Protein AF-A0A968UCZ5-F1 (afdb_monomer_lite)

pLDDT: mean 79.76, std 14.09, range [48.72, 98.25]

Structure (mmCIF, N/CA/C/O backbone):
data_AF-A0A968UCZ5-F1
#
_entry.id   AF-A0A968UCZ5-F1
#
loop_
_atom_site.group_PDB
_atom_site.id
_atom_site.type_symbol
_atom_site.label_atom_id
_atom_site.label_alt_id
_atom_site.label_comp_id
_atom_site.label_asym_id
_atom_site.label_entity_id
_atom_site.label_seq_id
_atom_site.pdbx_PDB_ins_code
_atom_site.Cartn_x
_atom_site.Cartn_y
_atom_site.Cartn_z
_atom_site.occupancy
_atom_site.B_iso_or_equiv
_atom_site.auth_seq_id
_atom_site.auth_comp_id
_atom_site.auth_asym_id
_atom_site.auth_atom_id
_atom_site.pdbx_PDB_model_num
ATOM 1 N N . MET A 1 1 ? -9.294 4.493 27.291 1.00 62.16 1 MET A N 1
ATOM 2 C CA . MET A 1 1 ? -8.098 4.628 26.423 1.00 62.16 1 MET A CA 1
ATOM 3 C C . MET A 1 1 ? -7.983 3.553 25.325 1.00 62.16 1 MET A C 1
ATOM 5 O O . MET A 1 1 ? -6.942 3.479 24.689 1.00 62.16 1 MET A O 1
ATOM 9 N N . SER A 1 2 ? -9.019 2.737 25.055 1.00 73.38 2 SER A N 1
ATOM 10 C CA . SER A 1 2 ? -8.982 1.739 23.962 1.00 73.38 2 SER A CA 1
ATOM 11 C C . SER A 1 2 ? -9.493 2.307 22.635 1.00 73.38 2 SER A C 1
ATOM 13 O O . SER A 1 2 ? -8.864 2.111 21.606 1.00 73.38 2 SER A O 1
ATOM 15 N N . PHE A 1 3 ? -10.574 3.099 22.670 1.00 77.94 3 PHE A N 1
ATOM 16 C CA . PHE A 1 3 ? -11.277 3.611 21.484 1.00 77.94 3 PHE A CA 1
ATOM 17 C C . PHE A 1 3 ? -10.357 4.307 20.471 1.00 77.94 3 PHE A C 1
ATOM 19 O O . PHE A 1 3 ? -10.380 3.989 19.287 1.00 77.94 3 PHE A O 1
ATOM 26 N N . PHE A 1 4 ? -9.482 5.203 20.938 1.00 78.56 4 PHE A N 1
ATOM 27 C CA . PHE A 1 4 ? -8.571 5.913 20.044 1.00 78.56 4 PHE A CA 1
ATOM 28 C C . PHE A 1 4 ? -7.604 4.951 19.339 1.00 78.56 4 PHE A C 1
ATOM 30 O O . PHE A 1 4 ? -7.469 4.974 18.124 1.00 78.56 4 PHE A O 1
ATOM 37 N N . ARG A 1 5 ? -6.996 4.012 20.068 1.00 82.88 5 ARG A N 1
ATOM 38 C 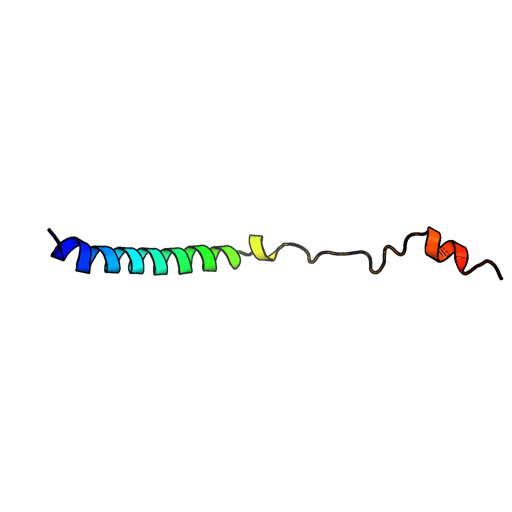CA . ARG A 1 5 ? -6.105 3.014 19.459 1.00 82.88 5 ARG A CA 1
ATOM 39 C C . ARG A 1 5 ? -6.835 1.985 18.605 1.00 82.88 5 ARG A C 1
ATOM 41 O O . ARG A 1 5 ? -6.214 1.422 17.721 1.00 82.88 5 ARG A O 1
ATOM 48 N N . GLN A 1 6 ? -8.108 1.722 18.860 1.00 83.62 6 GLN A N 1
ATOM 49 C CA . GLN A 1 6 ? -8.852 0.677 18.161 1.00 83.62 6 GLN A CA 1
ATOM 50 C C . GLN A 1 6 ? -9.450 1.158 16.836 1.00 83.62 6 GLN A C 1
ATOM 52 O O . GLN A 1 6 ? -9.668 0.338 15.957 1.00 83.62 6 GLN A O 1
ATOM 57 N N . TYR A 1 7 ? -9.660 2.469 16.672 1.00 89.69 7 TYR A N 1
ATOM 58 C CA . TYR A 1 7 ? -10.187 3.049 15.431 1.00 89.69 7 TYR A CA 1
ATOM 59 C C . TYR A 1 7 ? -9.179 3.948 14.711 1.00 89.69 7 TYR A C 1
ATOM 61 O O . TYR A 1 7 ? -9.002 3.820 13.502 1.00 89.69 7 TYR A O 1
ATOM 69 N N . ILE A 1 8 ? -8.463 4.814 15.438 1.00 92.44 8 ILE A N 1
ATOM 70 C CA . ILE A 1 8 ? -7.499 5.734 14.822 1.00 92.44 8 ILE A CA 1
ATOM 71 C C . ILE A 1 8 ? -6.218 4.991 14.434 1.00 92.44 8 ILE A C 1
ATOM 73 O O . ILE A 1 8 ? -5.703 5.225 13.344 1.00 92.44 8 ILE A O 1
ATOM 77 N N . ALA A 1 9 ? -5.708 4.068 15.261 1.00 92.12 9 ALA A N 1
ATOM 78 C CA . ALA A 1 9 ? -4.469 3.367 14.908 1.00 92.12 9 ALA A CA 1
ATOM 79 C C . ALA A 1 9 ? -4.610 2.507 13.634 1.00 92.12 9 ALA A C 1
ATOM 81 O O . ALA A 1 9 ? -3.751 2.639 12.765 1.00 92.12 9 ALA A O 1
ATOM 82 N N . PRO A 1 10 ? -5.680 1.705 13.441 1.00 90.94 10 PRO A N 1
ATOM 83 C CA . PRO A 1 10 ? -5.881 0.969 12.192 1.00 90.94 10 PRO A CA 1
ATOM 84 C C . PRO A 1 10 ? -6.028 1.879 10.975 1.00 90.94 10 PRO A C 1
ATOM 86 O O . PRO A 1 10 ? -5.483 1.570 9.919 1.00 90.94 10 PRO A O 1
ATOM 89 N N . LEU A 1 11 ? -6.703 3.023 11.127 1.00 94.50 11 LEU A N 1
ATOM 90 C CA . LEU A 1 11 ? -6.859 3.995 10.048 1.00 94.50 11 LEU A CA 1
ATOM 91 C C . LEU A 1 11 ? -5.508 4.600 9.646 1.00 94.50 11 LEU A C 1
ATOM 93 O O . LEU A 1 11 ? -5.202 4.667 8.459 1.00 94.50 11 LEU A O 1
ATOM 97 N N . ILE A 1 12 ? -4.668 4.971 10.617 1.00 95.75 12 ILE A N 1
ATOM 98 C CA . ILE A 1 12 ? -3.314 5.482 10.355 1.00 95.75 12 ILE A CA 1
ATOM 99 C C . ILE A 1 12 ? -2.447 4.413 9.686 1.00 95.75 12 ILE A C 1
ATOM 101 O O . ILE A 1 12 ? -1.752 4.718 8.721 1.00 95.75 12 ILE A O 1
ATOM 105 N N . ILE A 1 13 ? -2.503 3.164 10.155 1.00 95.81 13 ILE A N 1
ATOM 106 C CA . ILE A 1 13 ? -1.762 2.052 9.543 1.00 95.81 13 ILE A CA 1
ATOM 107 C C . ILE A 1 13 ? -2.182 1.884 8.083 1.00 95.81 13 ILE A C 1
ATOM 109 O O . ILE A 1 13 ? -1.321 1.768 7.216 1.00 95.81 13 ILE A O 1
ATOM 113 N N . PHE A 1 14 ? -3.484 1.926 7.798 1.00 97.00 14 PHE A N 1
ATOM 114 C CA . PHE A 1 14 ? -3.995 1.820 6.435 1.00 97.00 14 PHE A CA 1
ATOM 115 C C . PHE A 1 14 ? -3.586 3.018 5.566 1.00 97.00 14 PHE A C 1
ATOM 117 O O . PHE A 1 14 ? -3.164 2.836 4.427 1.00 97.00 14 PHE A O 1
ATOM 124 N N . ALA A 1 15 ? -3.637 4.238 6.105 1.00 97.31 15 ALA A N 1
ATOM 125 C CA . ALA A 1 15 ? -3.199 5.440 5.401 1.00 97.31 15 ALA A CA 1
ATOM 126 C C . ALA A 1 15 ? -1.703 5.386 5.054 1.00 97.31 15 ALA A C 1
ATOM 128 O O . ALA A 1 15 ? -1.325 5.643 3.911 1.00 97.31 15 ALA A O 1
ATOM 129 N N . ILE A 1 16 ? -0.859 4.997 6.015 1.00 97.62 16 ILE A N 1
ATOM 130 C CA . ILE A 1 16 ? 0.579 4.812 5.797 1.00 97.62 16 ILE A CA 1
ATOM 131 C C . ILE A 1 16 ? 0.816 3.679 4.801 1.00 97.62 16 ILE A C 1
ATOM 133 O O . ILE A 1 16 ? 1.643 3.843 3.918 1.00 97.62 16 ILE A O 1
ATOM 137 N N . PHE A 1 17 ? 0.085 2.568 4.898 1.00 97.31 17 PHE A N 1
ATOM 138 C CA . PHE A 1 17 ? 0.189 1.453 3.960 1.00 97.31 17 PHE A CA 1
ATOM 139 C C . PHE A 1 17 ? -0.111 1.880 2.520 1.00 97.31 17 PHE A C 1
ATOM 141 O O . PHE A 1 17 ? 0.679 1.596 1.628 1.00 97.31 17 PHE A O 1
ATOM 148 N N . ILE A 1 18 ? -1.215 2.593 2.283 1.00 98.25 18 ILE A N 1
ATOM 149 C CA . ILE A 1 18 ? -1.553 3.100 0.944 1.00 98.25 18 ILE A CA 1
ATOM 150 C C . ILE A 1 18 ? -0.473 4.076 0.463 1.00 98.25 18 ILE A C 1
ATOM 152 O O . ILE A 1 18 ? -0.023 3.996 -0.679 1.00 98.25 18 ILE A O 1
ATOM 156 N N . PHE A 1 19 ? -0.023 4.975 1.340 1.00 97.62 19 PHE A N 1
ATOM 157 C CA . PHE A 1 19 ? 1.028 5.932 1.015 1.00 97.62 19 PHE A CA 1
ATOM 158 C C . PHE A 1 19 ? 2.344 5.239 0.638 1.00 97.62 19 PHE A C 1
ATOM 160 O O . PHE A 1 19 ? 2.925 5.555 -0.398 1.00 97.62 19 PHE A O 1
ATOM 167 N N . THR A 1 20 ? 2.809 4.275 1.435 1.00 96.75 20 THR A N 1
ATOM 168 C CA . THR A 1 20 ? 4.049 3.541 1.164 1.00 96.75 20 THR A CA 1
ATOM 169 C C . THR A 1 20 ? 3.913 2.644 -0.056 1.00 96.75 20 THR A C 1
ATOM 171 O O . THR A 1 20 ? 4.858 2.570 -0.836 1.00 96.75 20 THR A O 1
ATOM 174 N N . LEU A 1 21 ? 2.746 2.030 -0.276 1.00 96.75 21 LEU A N 1
ATOM 175 C CA . LEU A 1 21 ? 2.453 1.248 -1.475 1.00 96.75 21 LEU A CA 1
ATOM 176 C C . LEU A 1 21 ? 2.632 2.101 -2.738 1.00 96.75 21 LEU A C 1
ATOM 178 O O . LEU A 1 21 ? 3.330 1.688 -3.661 1.00 96.75 21 LEU A O 1
ATOM 182 N N . ILE A 1 22 ? 2.077 3.315 -2.754 1.00 96.44 22 ILE A N 1
ATOM 183 C CA . ILE A 1 22 ? 2.217 4.252 -3.879 1.00 96.44 22 ILE A CA 1
ATOM 184 C C . ILE A 1 22 ? 3.656 4.769 -3.989 1.00 96.44 22 ILE A C 1
ATOM 186 O O . ILE A 1 22 ? 4.210 4.835 -5.086 1.00 96.44 22 ILE A O 1
ATOM 190 N N . LEU A 1 23 ? 4.291 5.127 -2.873 1.00 95.38 23 LEU A N 1
ATOM 191 C CA . LEU A 1 23 ? 5.645 5.682 -2.869 1.00 95.38 23 LEU A CA 1
ATOM 192 C C . LEU A 1 23 ? 6.682 4.668 -3.372 1.00 95.38 23 LEU A C 1
ATOM 194 O O . LEU A 1 23 ? 7.524 5.005 -4.201 1.00 95.38 23 LEU A O 1
ATOM 198 N N . VAL A 1 24 ? 6.602 3.420 -2.909 1.00 93.62 24 VAL A N 1
ATOM 199 C CA . VAL A 1 24 ? 7.493 2.333 -3.339 1.00 93.62 24 VAL A CA 1
ATOM 200 C C . VAL A 1 24 ? 7.182 1.917 -4.771 1.00 93.62 24 VAL A C 1
ATOM 202 O O . VAL A 1 24 ? 8.104 1.775 -5.572 1.00 93.62 24 VAL A O 1
ATOM 205 N N . SER A 1 25 ? 5.899 1.772 -5.119 1.00 93.69 25 SER A N 1
ATOM 206 C CA . SER A 1 25 ? 5.520 1.413 -6.485 1.00 93.69 25 SER A CA 1
ATOM 207 C C . SER A 1 25 ? 5.957 2.484 -7.477 1.00 93.69 25 SER A C 1
ATOM 209 O O . SER A 1 25 ? 6.534 2.141 -8.500 1.00 93.69 25 SER A O 1
ATOM 211 N N . SER A 1 26 ? 5.732 3.769 -7.187 1.00 92.88 26 SER A N 1
ATOM 212 C CA . SER A 1 26 ? 6.174 4.852 -8.072 1.00 92.88 26 SER A CA 1
ATOM 213 C C . SER A 1 26 ? 7.689 4.842 -8.248 1.00 92.88 26 SER A C 1
ATOM 215 O O . SER A 1 26 ? 8.146 4.975 -9.377 1.00 92.88 26 SER A O 1
ATOM 217 N N . ARG A 1 27 ? 8.456 4.595 -7.174 1.00 90.56 27 ARG A N 1
ATOM 218 C CA . ARG A 1 27 ? 9.9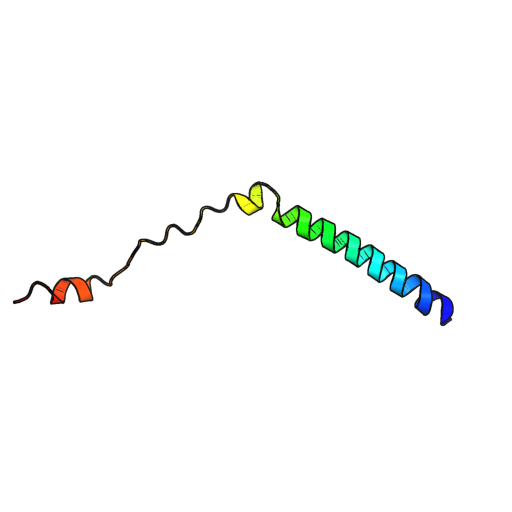22 4.486 -7.207 1.00 90.56 27 ARG A CA 1
ATOM 219 C C . ARG A 1 27 ? 10.433 3.466 -8.227 1.00 90.56 27 ARG A C 1
ATOM 221 O O . ARG A 1 27 ? 11.296 3.830 -9.018 1.00 90.56 27 ARG A O 1
ATOM 228 N N . ALA A 1 28 ? 9.858 2.266 -8.244 1.00 86.88 28 ALA A N 1
ATOM 229 C CA . ALA A 1 28 ? 10.262 1.183 -9.146 1.00 86.88 28 ALA A CA 1
ATOM 230 C C . ALA A 1 28 ? 10.002 1.485 -10.635 1.00 86.88 28 ALA A C 1
ATOM 232 O O . ALA A 1 28 ? 10.649 0.917 -11.511 1.00 86.88 28 ALA A O 1
ATOM 233 N N . PHE A 1 29 ? 9.062 2.386 -10.931 1.00 84.44 29 PHE A N 1
ATOM 234 C CA . PHE A 1 29 ? 8.745 2.819 -12.294 1.00 84.44 29 PHE A CA 1
ATOM 235 C C . PHE A 1 29 ? 9.436 4.133 -12.687 1.00 84.44 29 PHE A C 1
ATOM 237 O O . PHE A 1 29 ? 9.106 4.712 -13.725 1.00 84.44 29 PHE A O 1
ATOM 244 N N . LEU A 1 30 ? 10.393 4.636 -11.896 1.00 85.25 30 LEU A N 1
ATOM 245 C CA . LEU A 1 30 ? 11.201 5.768 -12.347 1.00 85.25 30 LEU A CA 1
ATOM 246 C C . LEU A 1 30 ? 12.067 5.336 -13.538 1.00 85.25 30 LEU A C 1
ATOM 248 O O . LEU A 1 30 ? 12.637 4.244 -13.506 1.00 85.25 30 LEU A O 1
ATOM 252 N N . PRO A 1 31 ? 12.267 6.217 -14.539 1.00 80.62 31 PRO A N 1
ATOM 253 C CA . PRO A 1 31 ? 13.133 5.926 -15.681 1.00 80.62 31 PRO A CA 1
ATOM 254 C C . PRO A 1 31 ? 14.506 5.401 -15.254 1.00 80.62 31 PRO A C 1
ATOM 256 O O . PRO A 1 31 ? 15.022 4.455 -15.832 1.00 80.62 31 PRO A O 1
ATOM 259 N N . ASN A 1 32 ? 15.050 5.961 -14.171 1.00 83.19 32 ASN A N 1
ATOM 260 C CA . ASN A 1 32 ? 16.338 5.564 -13.622 1.00 83.19 32 ASN A CA 1
ATOM 261 C C . ASN A 1 32 ? 16.386 4.117 -13.096 1.00 83.19 32 ASN A C 1
ATOM 263 O O . ASN A 1 32 ? 17.449 3.510 -13.153 1.00 83.19 32 ASN A O 1
ATOM 267 N N . ASP A 1 33 ? 15.279 3.571 -12.580 1.00 82.31 33 ASP A N 1
ATOM 268 C CA . ASP A 1 33 ? 15.221 2.188 -12.073 1.00 82.31 33 ASP A CA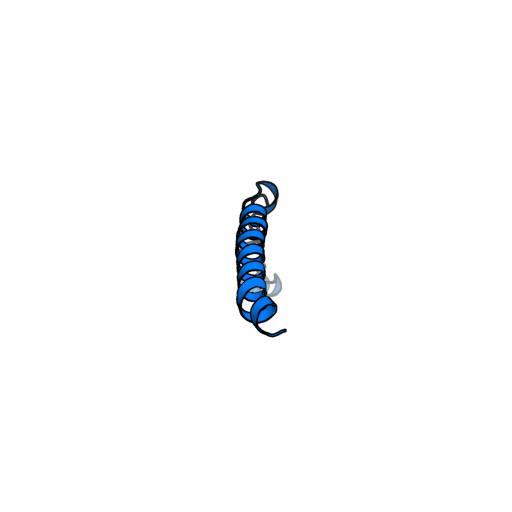 1
ATOM 269 C C . ASP A 1 33 ? 15.126 1.175 -13.236 1.00 82.31 33 ASP A C 1
ATOM 271 O O . ASP A 1 33 ? 15.752 0.116 -13.227 1.00 82.31 33 ASP A O 1
ATOM 275 N N . MET A 1 34 ? 14.427 1.547 -14.315 1.00 80.44 34 MET A N 1
ATOM 276 C CA . MET A 1 34 ? 14.264 0.722 -15.524 1.00 80.44 34 MET A CA 1
ATOM 277 C C . MET A 1 34 ? 15.420 0.845 -16.531 1.00 80.44 34 MET A C 1
ATOM 279 O O . MET A 1 34 ? 15.453 0.135 -17.533 1.00 80.44 34 MET A O 1
ATOM 283 N N . MET A 1 35 ? 16.367 1.751 -16.288 1.00 75.94 35 MET A N 1
ATOM 284 C CA . MET A 1 35 ? 17.525 2.009 -17.150 1.00 75.94 35 MET A CA 1
ATOM 285 C C . MET A 1 35 ? 18.659 0.995 -16.980 1.00 75.94 35 MET A C 1
ATOM 287 O O . MET A 1 35 ? 19.664 1.097 -17.684 1.00 75.94 35 MET A O 1
ATOM 291 N N . THR A 1 36 ? 18.539 0.043 -16.052 1.00 77.56 36 THR A N 1
ATOM 292 C CA . THR A 1 36 ? 19.569 -0.978 -15.860 1.00 77.56 36 THR A CA 1
ATOM 293 C C . THR A 1 36 ? 19.639 -1.865 -17.106 1.00 77.56 36 THR A C 1
ATOM 295 O O . THR A 1 36 ? 18.655 -2.524 -17.453 1.00 77.56 36 THR A O 1
ATOM 298 N N . PRO A 1 37 ? 20.772 -1.869 -17.837 1.00 77.75 37 PRO A N 1
ATOM 299 C CA . PRO A 1 37 ? 20.916 -2.736 -18.994 1.00 77.75 37 PRO A CA 1
ATOM 300 C C . PRO A 1 37 ? 20.724 -4.180 -18.543 1.00 77.75 37 PRO A C 1
ATOM 302 O O . PRO A 1 37 ? 21.284 -4.586 -17.520 1.00 77.75 37 PRO A O 1
ATOM 305 N N . ALA A 1 38 ? 19.936 -4.952 -19.293 1.00 81.94 38 ALA A N 1
ATOM 306 C CA . ALA A 1 38 ? 19.816 -6.382 -19.049 1.00 81.94 38 ALA A CA 1
ATOM 307 C C . ALA A 1 38 ? 21.228 -6.981 -18.930 1.00 81.94 38 ALA A C 1
ATOM 309 O O . ALA A 1 38 ? 22.104 -6.580 -19.706 1.00 81.94 38 ALA A O 1
ATOM 310 N N . PRO A 1 39 ? 21.476 -7.908 -17.986 1.00 73.62 39 PRO A N 1
ATOM 311 C CA . PRO A 1 39 ? 22.765 -8.563 -17.884 1.00 73.62 39 PRO A CA 1
ATOM 312 C C . PRO A 1 39 ? 23.143 -9.150 -19.240 1.00 73.62 39 PRO A C 1
ATOM 314 O O . PRO A 1 39 ? 22.577 -10.143 -19.694 1.00 73.62 39 PRO A O 1
ATOM 317 N N . ILE A 1 40 ? 24.112 -8.521 -19.894 1.00 74.25 40 ILE A N 1
ATOM 318 C CA . ILE A 1 40 ? 24.764 -9.057 -21.079 1.00 74.25 40 ILE A CA 1
ATOM 319 C C . ILE A 1 40 ? 25.749 -10.125 -20.607 1.00 74.25 40 ILE A C 1
ATOM 321 O O . ILE A 1 40 ? 26.965 -9.960 -20.634 1.00 74.25 40 ILE A O 1
ATOM 325 N N . GLY A 1 41 ? 25.204 -11.223 -20.086 1.00 63.34 41 GLY A N 1
ATOM 326 C CA . GLY A 1 41 ? 25.966 -12.441 -19.894 1.00 63.34 41 GLY A CA 1
ATOM 327 C C . GLY A 1 41 ? 26.425 -12.912 -21.264 1.00 63.34 41 GLY A C 1
ATOM 328 O O . GLY A 1 41 ? 25.608 -13.144 -22.154 1.00 63.34 41 GLY A O 1
ATOM 329 N N . THR A 1 42 ? 27.736 -13.040 -21.434 1.00 63.16 42 THR A N 1
ATOM 330 C CA . THR A 1 42 ? 28.322 -13.823 -22.516 1.00 63.16 42 THR A CA 1
ATOM 331 C C . THR A 1 42 ? 27.585 -15.159 -22.555 1.00 63.16 42 THR A C 1
ATOM 333 O O . THR A 1 42 ? 27.632 -15.908 -21.576 1.00 63.16 42 THR A O 1
ATOM 336 N N . ILE A 1 43 ? 26.861 -15.449 -23.635 1.00 60.66 43 ILE A N 1
ATOM 337 C CA . ILE A 1 43 ? 26.302 -16.781 -23.853 1.00 60.66 43 ILE A CA 1
ATOM 338 C C . ILE A 1 43 ? 27.492 -17.747 -23.797 1.00 60.66 43 ILE A C 1
ATOM 340 O O . ILE A 1 43 ? 28.330 -17.745 -24.690 1.00 60.66 43 ILE A O 1
ATOM 344 N N . GLY A 1 44 ? 27.603 -18.496 -22.700 1.00 60.12 44 GLY A N 1
ATOM 345 C CA . GLY A 1 44 ? 28.651 -19.482 -22.471 1.00 60.12 44 GLY A CA 1
ATOM 346 C C . GLY A 1 44 ? 30.059 -18.910 -22.285 1.00 60.12 44 GLY A C 1
ATOM 347 O O . GLY A 1 44 ? 30.884 -18.976 -23.190 1.00 60.12 44 GLY A O 1
ATOM 348 N N . THR A 1 45 ? 30.432 -18.553 -21.055 1.00 57.69 45 THR A N 1
ATOM 349 C CA . THR A 1 45 ? 31.777 -18.926 -20.589 1.00 57.69 45 THR A CA 1
ATOM 350 C C . THR A 1 45 ? 31.804 -20.445 -20.426 1.00 57.69 45 THR A C 1
ATOM 352 O O . THR A 1 45 ? 31.774 -20.984 -19.322 1.00 57.69 45 THR A O 1
ATOM 355 N N . ILE A 1 46 ? 31.829 -21.161 -21.553 1.00 64.56 46 ILE A N 1
ATOM 356 C CA . ILE A 1 46 ? 32.356 -22.519 -21.560 1.00 64.56 46 ILE A CA 1
ATOM 357 C C . ILE A 1 46 ? 33.817 -22.346 -21.135 1.00 64.56 46 ILE A C 1
ATOM 359 O O . ILE A 1 46 ? 34.548 -21.622 -21.819 1.00 64.56 46 ILE A O 1
ATOM 363 N N . PRO A 1 47 ? 34.252 -22.908 -19.993 1.00 70.62 47 PRO A N 1
ATOM 364 C CA . PRO A 1 47 ? 35.645 -22.800 -19.600 1.00 70.62 47 PRO A CA 1
ATOM 365 C C . PRO A 1 47 ? 36.491 -23.345 -20.752 1.00 70.62 47 PRO A C 1
ATOM 367 O O . PRO A 1 47 ? 36.207 -24.412 -21.294 1.00 70.62 47 PRO A O 1
ATOM 370 N N . SER A 1 48 ? 37.513 -22.595 -21.161 1.00 61.75 48 SER A N 1
ATOM 371 C CA . SER A 1 48 ? 38.389 -22.922 -22.295 1.00 61.75 48 SER A CA 1
ATOM 372 C C . SER A 1 48 ? 39.059 -24.298 -22.173 1.00 61.75 48 SER A C 1
ATOM 374 O O . SER A 1 48 ? 39.490 -24.864 -23.176 1.00 61.75 48 SER A O 1
ATOM 376 N N . SER A 1 49 ? 39.077 -24.877 -20.969 1.00 62.03 49 SER A N 1
ATOM 377 C CA . SER A 1 49 ? 39.475 -26.260 -20.706 1.00 62.03 49 SER A CA 1
ATOM 378 C C . SER A 1 49 ? 38.541 -27.314 -21.315 1.00 62.03 49 SER A C 1
ATOM 380 O O . SER A 1 49 ? 39.021 -28.382 -21.677 1.00 62.03 49 SER A O 1
ATOM 382 N N . LEU A 1 50 ? 37.242 -27.029 -21.478 1.00 66.44 50 LEU A N 1
ATOM 383 C CA . LEU A 1 50 ? 36.271 -27.936 -22.108 1.00 66.44 50 LEU A CA 1
ATOM 384 C C . LEU A 1 50 ? 36.294 -27.837 -23.646 1.00 66.44 50 LEU A C 1
ATOM 386 O O . LEU A 1 50 ? 35.961 -28.793 -24.337 1.00 66.44 50 LEU A O 1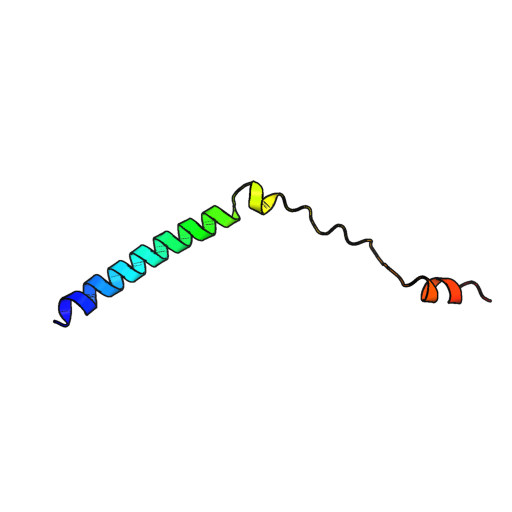
ATOM 390 N N . ALA A 1 51 ? 36.725 -26.695 -24.196 1.00 62.47 51 ALA A N 1
ATOM 391 C CA . ALA A 1 51 ? 36.900 -26.508 -25.640 1.00 62.47 51 ALA A CA 1
ATOM 392 C C . ALA A 1 51 ? 38.197 -27.155 -26.169 1.00 62.47 51 ALA A C 1
ATOM 394 O O . ALA A 1 51 ? 38.250 -27.594 -27.317 1.00 62.47 51 ALA A O 1
ATOM 395 N N . ALA A 1 52 ? 39.238 -27.244 -25.334 1.00 62.53 52 ALA A N 1
ATOM 396 C CA . ALA A 1 52 ? 40.523 -27.837 -25.705 1.00 62.53 52 ALA A CA 1
ATOM 397 C C . ALA A 1 52 ? 40.496 -29.377 -25.796 1.00 62.53 52 ALA A C 1
ATOM 399 O O . ALA A 1 52 ? 41.334 -29.948 -26.486 1.00 62.53 52 ALA A O 1
ATOM 400 N N . SER A 1 53 ? 39.532 -30.051 -25.157 1.00 58.56 53 SER A N 1
ATOM 401 C CA . SER A 1 53 ? 39.412 -31.518 -25.175 1.00 58.56 53 SER A CA 1
ATOM 402 C C . SER A 1 53 ? 38.655 -32.084 -26.382 1.00 58.56 53 SER A C 1
ATOM 404 O O . SER A 1 53 ? 38.635 -33.294 -26.555 1.00 58.56 53 SER A O 1
ATOM 406 N N . ILE A 1 54 ? 38.026 -31.244 -27.216 1.00 64.88 54 ILE A N 1
ATOM 407 C CA . ILE A 1 54 ? 37.260 -31.692 -28.399 1.00 64.88 54 ILE A CA 1
ATOM 408 C C . ILE A 1 54 ? 38.129 -31.731 -29.672 1.00 64.88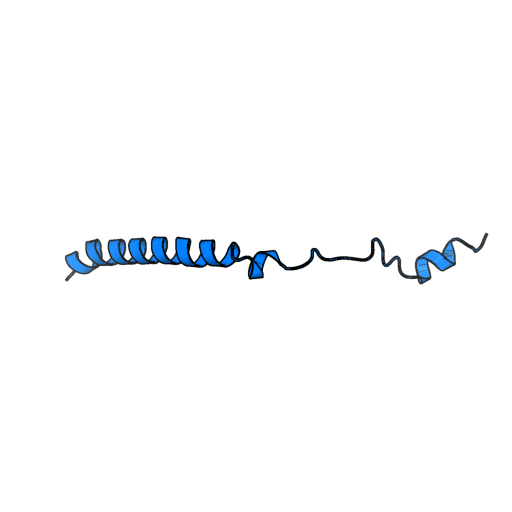 54 ILE A C 1
ATOM 410 O O . ILE A 1 54 ? 37.758 -32.355 -30.658 1.00 64.88 54 ILE A O 1
ATOM 414 N N . LYS A 1 55 ? 39.312 -31.100 -29.669 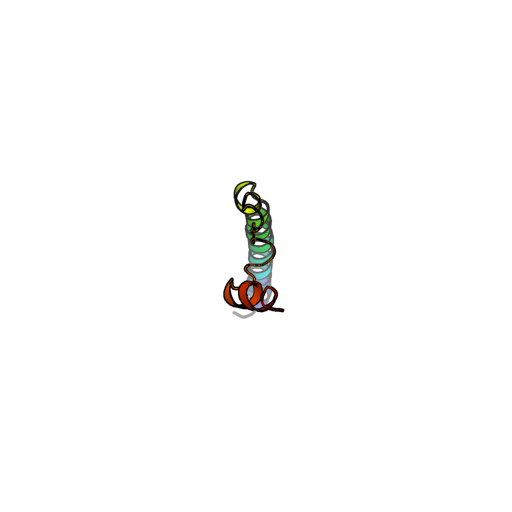1.00 63.16 55 LYS A N 1
ATOM 415 C CA . LYS A 1 55 ? 40.203 -31.017 -30.844 1.00 63.16 55 LYS A CA 1
ATOM 416 C C . LYS A 1 55 ? 41.321 -32.072 -30.852 1.00 63.16 55 LYS A C 1
ATOM 418 O O . LYS A 1 55 ? 42.288 -31.921 -31.595 1.00 63.16 55 LYS A O 1
ATOM 423 N N . GLN A 1 56 ? 41.218 -33.100 -30.014 1.00 60.56 56 GLN A N 1
ATOM 424 C CA . GLN A 1 56 ? 42.229 -34.145 -29.895 1.00 60.56 56 GLN A CA 1
ATOM 425 C C . GLN A 1 56 ? 41.626 -35.523 -30.171 1.00 60.56 56 GLN A C 1
ATOM 427 O O . GLN A 1 56 ? 41.574 -36.341 -29.267 1.00 60.56 56 GLN A O 1
ATOM 432 N N . ASP A 1 57 ? 41.158 -35.715 -31.407 1.00 48.72 57 ASP A N 1
ATOM 433 C CA . ASP A 1 57 ? 41.034 -36.986 -32.141 1.00 48.72 57 ASP A CA 1
ATOM 434 C C . ASP A 1 57 ? 40.953 -36.683 -33.650 1.00 48.72 57 ASP A C 1
ATOM 436 O O . ASP A 1 57 ? 40.288 -35.679 -34.016 1.00 48.72 57 ASP A O 1
#

Radius of gyration: 27.0 Å; chains: 1; bounding box: 54×43×59 Å

Sequence (57 aa):
MSFFRQYIAPLIIFAIFIFTLILVSSRAFLPNDMMTPAPIGTIGTIPSSLAASIKQD

Secondary structure (DSSP, 8-state):
--HIIIIIHHHHHHHHHHHHHHHHHHHHTSHHHHTSPP----S----HHHHTTSS--

Foldseek 3Di:
DVVCCVPVVVVVVVVVVVVVVCVVVVVCPDPVNVVPPDPPPDPDPPPVVVVVVVPPD